Protein AF-A0AAV2SUC2-F1 (afdb_monomer_lite)

Organism: Meganyctiphanes norvegica (NCBI:txid48144)

Radius of gyration: 18.18 Å; chains: 1; bounding box: 45×26×47 Å

InterPro domains:
  IPR049941 Lysophospholipid acyltransferase 7/Porcupine-like [PTHR13906] (3-131)

Sequence (136 aa):
MGTLLALLLTYSMSSLFHGLNFQLGAVLLSLGIYTYTEHSL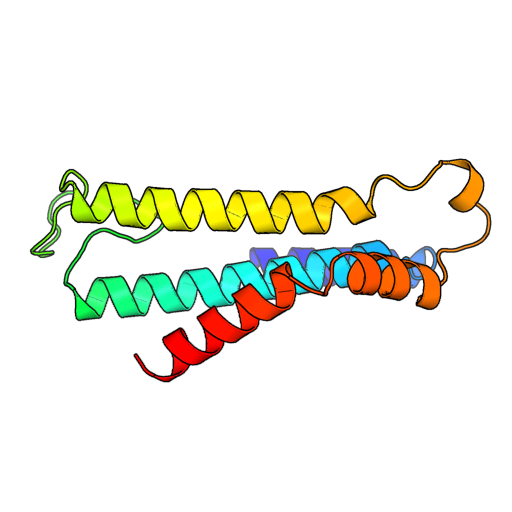RQKLANAFSACILARPCQQNCQHHYQGHSWFSVSTNLFFGLLAMFHLAYLGVMFDSSSSQQETGYSMEHTIAKWAGLDFASHIVMFFMYIVNSIL

Foldseek 3Di:
DVPLVVVLVVVVVVCVPPPNQVLVNVLSVLLVLLVVLLQLLQVVCCVVQLAQQHPDADPPDRPRPHHCPHPVSVVNNVVVVVLNVVSCVLSVVSVVDDPVVVVPHDDPVVSVVSCVVVVVVNVVVSVVSNVSSVVD

pLDDT: mean 75.62, std 12.37, range [47.94, 92.12]

Secondary structure (DSSP, 8-state):
-HHHHHHHHHHHHHHHHH---HHHHHHHHHHHHHHHHHHHHHHHHHHHHTB--SSSPPPTT---SB-TTSHHHHHHHHHHHHHHHHHHHHHHGGG---GGGSSS---HHHHHHHHHHTTTHHHHHHHHHHHHHHH-

Structure (mmCIF, N/CA/C/O backbone):
data_AF-A0AAV2SUC2-F1
#
_entry.id   AF-A0AAV2SUC2-F1
#
loop_
_atom_site.group_PDB
_atom_site.id
_atom_site.type_symbol
_atom_site.label_atom_id
_atom_site.label_alt_id
_atom_site.label_comp_id
_atom_site.label_asym_id
_atom_site.label_entity_id
_atom_site.label_seq_id
_atom_site.pdbx_PDB_ins_code
_atom_site.Cartn_x
_atom_site.Cartn_y
_atom_site.Cartn_z
_atom_site.occupancy
_atom_site.B_iso_or_equiv
_atom_site.auth_seq_id
_atom_site.auth_comp_id
_atom_site.auth_asym_id
_atom_site.auth_atom_id
_atom_site.pdbx_PDB_model_num
ATOM 1 N N . MET A 1 1 ? 4.504 9.876 9.814 1.00 50.34 1 MET A N 1
ATOM 2 C CA . MET A 1 1 ? 4.445 10.091 8.351 1.00 50.34 1 MET A CA 1
ATOM 3 C C . MET A 1 1 ? 5.812 10.381 7.711 1.00 50.34 1 MET A C 1
ATOM 5 O O . MET A 1 1 ? 5.906 10.245 6.505 1.00 50.34 1 MET A O 1
ATOM 9 N N . GLY A 1 2 ? 6.882 10.708 8.459 1.00 50.75 2 GLY A N 1
ATOM 10 C CA . GLY A 1 2 ? 8.188 11.061 7.860 1.00 50.75 2 GLY A CA 1
ATOM 11 C C . GLY A 1 2 ? 9.129 9.899 7.502 1.00 50.75 2 GLY A C 1
ATOM 12 O O . GLY A 1 2 ? 9.954 10.041 6.610 1.00 50.75 2 GLY A O 1
ATOM 13 N N . THR A 1 3 ? 9.009 8.738 8.148 1.00 56.41 3 THR A N 1
ATOM 14 C CA . THR A 1 3 ? 10.002 7.653 8.015 1.00 56.41 3 THR A CA 1
ATOM 15 C C . THR A 1 3 ? 9.986 6.978 6.640 1.00 56.41 3 THR A C 1
ATOM 17 O O . THR A 1 3 ? 11.035 6.630 6.113 1.00 56.41 3 THR A O 1
ATOM 20 N N . LEU A 1 4 ? 8.801 6.836 6.034 1.00 58.38 4 LEU A N 1
ATOM 21 C CA . LEU A 1 4 ? 8.622 6.219 4.713 1.00 58.38 4 LEU A CA 1
ATOM 22 C C . LEU A 1 4 ? 9.118 7.149 3.597 1.00 58.38 4 LEU A C 1
ATOM 24 O O . LEU A 1 4 ? 9.812 6.705 2.692 1.00 58.38 4 LEU A O 1
ATOM 28 N N . LEU A 1 5 ? 8.842 8.452 3.716 1.00 59.28 5 LEU A N 1
ATOM 29 C CA . LEU A 1 5 ? 9.365 9.473 2.807 1.00 59.28 5 LEU A CA 1
ATOM 30 C C . LEU A 1 5 ? 10.896 9.560 2.889 1.00 59.28 5 LEU A C 1
ATOM 32 O O . LEU A 1 5 ? 11.556 9.651 1.861 1.00 59.28 5 LEU A O 1
ATOM 36 N N . ALA A 1 6 ? 11.460 9.486 4.099 1.00 66.00 6 ALA A N 1
ATOM 37 C CA . ALA A 1 6 ? 12.905 9.472 4.306 1.00 66.00 6 ALA A CA 1
ATOM 38 C C . ALA A 1 6 ? 13.552 8.237 3.662 1.00 66.00 6 ALA A C 1
ATOM 40 O O . ALA A 1 6 ? 14.515 8.382 2.922 1.00 66.00 6 ALA A O 1
ATOM 41 N N . LEU A 1 7 ? 12.975 7.045 3.851 1.00 58.91 7 LEU A N 1
ATOM 42 C CA . LEU A 1 7 ? 13.435 5.815 3.197 1.00 58.91 7 LEU A CA 1
ATOM 43 C C . LEU A 1 7 ? 13.338 5.897 1.670 1.00 58.91 7 LEU A C 1
ATOM 45 O O . LEU A 1 7 ? 14.305 5.570 0.988 1.00 58.91 7 LEU A O 1
ATOM 49 N N . LEU A 1 8 ? 12.212 6.380 1.135 1.00 65.38 8 LEU A N 1
ATOM 50 C CA . LEU A 1 8 ? 12.029 6.576 -0.303 1.00 65.38 8 LEU A CA 1
ATOM 51 C C . LEU A 1 8 ? 13.058 7.559 -0.861 1.00 65.38 8 LEU A C 1
ATOM 53 O O . LEU A 1 8 ? 13.657 7.270 -1.888 1.00 65.38 8 LEU A O 1
ATOM 57 N N . LEU A 1 9 ? 13.318 8.678 -0.182 1.00 68.12 9 LEU A N 1
ATOM 58 C CA . LEU A 1 9 ? 14.313 9.663 -0.609 1.00 68.12 9 LEU A CA 1
ATOM 59 C C . LEU A 1 9 ? 15.739 9.115 -0.532 1.00 68.12 9 LEU A C 1
ATOM 61 O O . LEU A 1 9 ? 16.502 9.301 -1.475 1.00 68.12 9 LEU A O 1
ATOM 65 N N . THR A 1 10 ? 16.098 8.407 0.541 1.00 68.44 10 THR A N 1
ATOM 66 C CA . THR A 1 10 ? 17.433 7.815 0.691 1.00 68.44 10 THR A CA 1
ATOM 67 C C . THR A 1 10 ? 17.687 6.747 -0.370 1.00 68.44 10 THR A C 1
ATOM 69 O O . THR A 1 10 ? 18.743 6.763 -0.997 1.00 68.44 10 THR A O 1
ATOM 72 N N . TYR A 1 11 ? 16.714 5.873 -0.642 1.00 60.16 11 TYR A N 1
ATOM 73 C CA . TYR A 1 11 ? 16.832 4.864 -1.698 1.00 60.16 11 TYR A CA 1
ATOM 74 C C . TYR A 1 11 ? 16.765 5.470 -3.104 1.00 60.16 11 TYR A C 1
ATOM 76 O O . TYR A 1 11 ? 17.511 5.038 -3.978 1.00 60.16 11 TYR A O 1
ATOM 84 N N . SER A 1 12 ? 15.950 6.509 -3.317 1.00 63.72 12 SER A N 1
ATOM 85 C CA . SER A 1 12 ? 15.904 7.243 -4.590 1.00 63.72 12 SER A CA 1
ATOM 86 C C . SER A 1 12 ? 17.251 7.893 -4.885 1.00 63.72 12 SER A C 1
ATOM 88 O O . SER A 1 12 ? 17.806 7.682 -5.959 1.00 63.72 12 SER A O 1
ATOM 90 N N . MET A 1 13 ? 17.828 8.607 -3.916 1.00 68.75 13 MET A N 1
ATOM 91 C CA . MET A 1 13 ? 19.151 9.222 -4.049 1.00 68.75 13 MET A CA 1
ATOM 92 C C . MET A 1 13 ? 20.248 8.166 -4.217 1.00 68.75 13 MET A C 1
ATOM 94 O O . MET A 1 13 ? 21.096 8.308 -5.090 1.00 68.75 13 MET A O 1
ATOM 98 N N . SER A 1 14 ? 20.197 7.062 -3.466 1.00 57.72 14 SER A N 1
ATOM 99 C CA . SER A 1 14 ? 21.152 5.957 -3.613 1.00 57.72 14 SER A CA 1
ATOM 100 C C . SER A 1 14 ? 21.080 5.308 -5.005 1.00 57.72 14 SER A C 1
ATOM 102 O O . SER A 1 14 ? 22.120 5.060 -5.610 1.00 57.72 14 SER A O 1
ATOM 104 N N . SER A 1 15 ? 19.878 5.136 -5.571 1.00 55.91 15 SER A N 1
ATOM 105 C CA . SER A 1 15 ? 19.686 4.641 -6.943 1.00 55.91 15 SER A CA 1
ATOM 106 C C . SER A 1 15 ? 20.153 5.631 -8.018 1.00 55.91 15 SER A C 1
ATOM 108 O O . SER A 1 15 ? 20.640 5.211 -9.066 1.00 55.91 15 SER A O 1
ATOM 110 N N . LEU A 1 16 ? 20.064 6.939 -7.742 1.00 61.88 16 LEU A N 1
ATOM 111 C CA . LEU A 1 16 ? 20.543 8.004 -8.625 1.00 61.88 16 LEU A CA 1
ATOM 112 C C . LEU A 1 16 ? 22.077 8.017 -8.717 1.00 61.88 16 LEU A C 1
ATOM 114 O O . LEU A 1 16 ? 22.624 8.279 -9.784 1.00 61.88 16 LEU A O 1
ATOM 118 N N . PHE A 1 17 ? 22.761 7.720 -7.606 1.00 59.41 17 PHE A N 1
ATOM 119 C CA . PHE A 1 17 ? 24.222 7.774 -7.506 1.00 59.41 17 PHE A CA 1
ATOM 120 C C . PHE A 1 17 ? 24.942 6.466 -7.876 1.00 59.41 17 PHE A C 1
ATOM 122 O O . PHE A 1 17 ? 26.123 6.526 -8.203 1.00 59.41 17 PHE A O 1
ATOM 129 N N . HIS A 1 18 ? 24.279 5.302 -7.846 1.00 48.72 18 HIS A N 1
ATOM 130 C CA . HIS A 1 18 ? 24.918 3.996 -8.109 1.00 48.72 18 HIS A CA 1
ATOM 131 C C . HIS A 1 18 ? 24.434 3.256 -9.375 1.00 48.72 18 HIS A C 1
ATOM 133 O O . HIS A 1 18 ? 24.844 2.123 -9.607 1.00 48.72 18 HIS A O 1
ATOM 139 N N . GLY A 1 19 ? 23.618 3.881 -10.229 1.00 53.16 19 GLY A N 1
ATOM 140 C CA . GLY A 1 19 ? 23.090 3.255 -11.447 1.00 53.16 19 GLY A CA 1
ATOM 141 C C . GLY A 1 19 ? 21.656 2.778 -11.237 1.00 53.16 19 GLY A C 1
ATOM 142 O O . GLY A 1 19 ? 21.413 1.720 -10.663 1.00 53.16 19 GLY A O 1
ATOM 143 N N . LEU A 1 20 ? 20.721 3.615 -11.691 1.00 56.19 20 LEU A N 1
ATOM 144 C CA . LEU A 1 20 ? 19.260 3.491 -11.661 1.00 56.19 20 LEU A CA 1
ATOM 145 C C . LEU A 1 20 ? 18.744 2.042 -11.727 1.00 56.19 20 LEU A C 1
ATOM 147 O O . LEU A 1 20 ? 18.402 1.533 -12.794 1.00 56.19 20 LEU A O 1
ATOM 151 N N . ASN A 1 21 ? 18.619 1.376 -10.579 1.00 65.44 21 ASN A N 1
ATOM 152 C CA . ASN A 1 21 ? 18.006 0.055 -10.517 1.00 65.44 21 ASN A CA 1
ATOM 153 C C . ASN A 1 21 ? 16.480 0.212 -10.460 1.00 65.44 21 ASN A C 1
ATOM 155 O O . ASN A 1 21 ? 15.862 0.226 -9.392 1.00 65.44 21 ASN A O 1
ATOM 159 N N . PHE A 1 22 ? 15.888 0.401 -11.642 1.00 68.00 22 PHE A N 1
ATOM 160 C CA . PHE A 1 22 ? 14.459 0.650 -11.841 1.00 68.00 22 PHE A CA 1
ATOM 161 C C . PHE A 1 22 ? 13.568 -0.368 -11.114 1.00 68.00 22 PHE A C 1
ATOM 163 O O . PHE A 1 22 ? 12.539 0.000 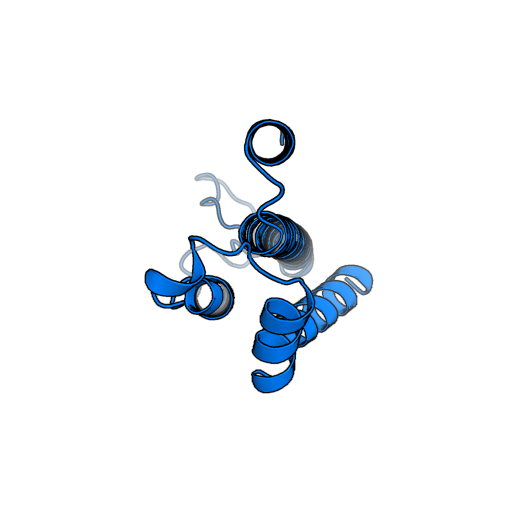-10.551 1.00 68.00 22 PHE A O 1
ATOM 170 N N . GLN A 1 23 ? 14.002 -1.628 -11.055 1.00 67.62 23 GLN A N 1
ATOM 171 C CA . GLN A 1 23 ? 13.292 -2.719 -10.394 1.00 67.62 23 GLN A CA 1
ATOM 172 C C . GLN A 1 23 ? 13.074 -2.459 -8.893 1.00 67.62 23 GLN A C 1
ATOM 174 O O . GLN A 1 23 ? 11.945 -2.551 -8.413 1.00 67.62 23 GLN A O 1
ATOM 179 N N . LEU A 1 24 ? 14.121 -2.065 -8.157 1.00 70.06 24 LEU A N 1
ATOM 180 C CA . LEU A 1 24 ? 14.024 -1.725 -6.729 1.00 70.06 24 LEU A CA 1
ATOM 181 C C . LEU A 1 24 ? 13.127 -0.504 -6.492 1.00 70.06 24 LEU A C 1
ATOM 183 O O . LEU A 1 24 ? 12.285 -0.520 -5.593 1.00 70.06 24 LEU A O 1
ATOM 187 N N . GLY A 1 25 ? 13.279 0.538 -7.314 1.00 72.31 25 GLY A N 1
ATOM 188 C CA . GLY A 1 25 ? 12.471 1.755 -7.218 1.00 72.31 25 GLY A CA 1
ATOM 189 C C . GLY A 1 25 ? 10.982 1.488 -7.445 1.00 72.31 25 GLY A C 1
ATOM 190 O O . GLY A 1 25 ? 10.153 1.887 -6.629 1.00 72.31 25 GLY A O 1
ATOM 191 N N . ALA A 1 26 ? 10.641 0.757 -8.509 1.00 76.44 26 ALA A N 1
ATOM 192 C CA . ALA A 1 26 ? 9.263 0.410 -8.846 1.00 76.44 26 ALA A CA 1
ATOM 193 C C . ALA A 1 26 ? 8.602 -0.457 -7.762 1.00 76.44 26 ALA A C 1
ATOM 195 O O . ALA A 1 26 ? 7.447 -0.221 -7.399 1.00 76.44 26 ALA A O 1
ATOM 196 N N . VAL A 1 27 ? 9.340 -1.417 -7.195 1.00 80.06 27 VAL A N 1
ATOM 197 C CA . VAL A 1 27 ? 8.845 -2.273 -6.110 1.00 80.06 27 VAL A CA 1
ATOM 198 C C . VAL A 1 27 ? 8.571 -1.469 -4.836 1.00 80.06 27 VAL A C 1
ATOM 200 O O . VAL A 1 27 ? 7.481 -1.574 -4.270 1.00 80.06 27 VAL A O 1
ATOM 203 N N . LEU A 1 28 ? 9.520 -0.638 -4.396 1.00 78.00 28 LEU A N 1
ATOM 204 C CA . LEU A 1 28 ? 9.373 0.165 -3.176 1.00 78.00 28 LEU A CA 1
ATOM 205 C C . LEU A 1 28 ? 8.271 1.221 -3.308 1.00 78.00 28 LEU A C 1
ATOM 207 O O . LEU A 1 28 ? 7.488 1.413 -2.376 1.00 78.00 28 LEU A O 1
ATOM 211 N N . LEU A 1 29 ? 8.184 1.876 -4.468 1.00 79.62 29 LEU A N 1
ATOM 212 C CA . LEU A 1 29 ? 7.119 2.828 -4.771 1.00 79.62 29 LEU A CA 1
ATOM 213 C C . LEU A 1 29 ? 5.744 2.147 -4.692 1.00 79.62 29 LEU A C 1
ATOM 215 O O . LEU A 1 29 ? 4.840 2.658 -4.030 1.00 79.62 29 LEU A O 1
ATOM 219 N N . SER A 1 30 ? 5.608 0.970 -5.309 1.00 83.38 30 SER A N 1
ATOM 220 C CA . SER A 1 30 ? 4.366 0.191 -5.293 1.00 83.38 30 SER A CA 1
ATOM 221 C C . SER A 1 30 ? 3.973 -0.194 -3.869 1.00 83.38 30 SER A C 1
ATOM 223 O O . SER A 1 30 ? 2.853 0.082 -3.447 1.00 83.38 30 SER A O 1
ATOM 225 N N . LEU A 1 31 ? 4.914 -0.729 -3.083 1.00 84.25 31 LEU A N 1
ATOM 226 C CA . LEU A 1 31 ? 4.683 -1.081 -1.680 1.00 84.25 31 LEU A CA 1
ATOM 227 C C . LEU A 1 31 ? 4.219 0.128 -0.850 1.00 84.25 31 LEU A C 1
ATOM 229 O O . LEU A 1 31 ? 3.316 0.006 -0.017 1.00 84.25 31 LEU A O 1
ATOM 233 N N . GLY A 1 32 ? 4.815 1.299 -1.086 1.00 81.00 32 GLY A N 1
ATOM 234 C CA . GLY A 1 32 ? 4.435 2.549 -0.432 1.00 81.00 32 GLY A CA 1
ATOM 235 C C . GLY A 1 32 ? 2.986 2.943 -0.722 1.00 81.00 32 GLY A C 1
ATOM 236 O O . GLY A 1 32 ? 2.230 3.225 0.210 1.00 81.00 32 GLY A O 1
ATOM 237 N N . ILE A 1 33 ? 2.579 2.899 -1.995 1.00 83.31 33 ILE A N 1
ATOM 238 C CA . ILE A 1 33 ? 1.199 3.185 -2.418 1.00 83.31 33 ILE A CA 1
ATOM 239 C C . ILE A 1 33 ? 0.229 2.162 -1.814 1.00 83.31 33 ILE A C 1
ATOM 241 O O . ILE A 1 33 ? -0.806 2.546 -1.273 1.00 83.31 33 ILE A O 1
ATOM 245 N N . TYR A 1 34 ? 0.575 0.872 -1.845 1.00 86.81 34 TYR A N 1
ATOM 246 C CA . TYR A 1 34 ? -0.270 -0.206 -1.321 1.00 86.81 34 TYR A CA 1
ATOM 247 C C . TYR A 1 34 ? -0.537 -0.018 0.176 1.00 86.81 34 TYR A C 1
ATOM 249 O O . TYR A 1 34 ? -1.684 -0.023 0.621 1.00 86.81 34 TYR A O 1
ATOM 257 N N . THR A 1 35 ? 0.522 0.245 0.944 1.00 85.94 35 THR A N 1
ATOM 258 C CA . THR A 1 35 ? 0.435 0.456 2.395 1.00 85.94 35 THR A CA 1
ATOM 259 C C . THR A 1 35 ? -0.371 1.711 2.736 1.00 85.94 35 THR A C 1
ATOM 261 O O . THR A 1 35 ? -1.144 1.713 3.695 1.00 85.94 35 THR A O 1
ATOM 264 N N . TYR A 1 36 ? -0.215 2.788 1.957 1.00 85.44 36 TYR A N 1
ATOM 265 C CA . TYR A 1 36 ? -0.976 4.023 2.147 1.00 85.44 36 TYR A CA 1
ATOM 266 C C . TYR A 1 36 ? -2.478 3.808 1.923 1.00 85.44 36 TYR A C 1
ATOM 268 O O . TYR A 1 36 ? -3.286 4.181 2.777 1.00 85.44 36 TYR A O 1
ATOM 276 N N . THR A 1 37 ? -2.845 3.169 0.810 1.00 87.38 37 THR A N 1
ATOM 277 C CA . THR A 1 37 ? -4.244 2.895 0.464 1.00 87.38 37 THR A CA 1
ATOM 278 C C . THR A 1 37 ? -4.893 1.963 1.486 1.00 87.38 37 THR A C 1
ATOM 280 O O . THR A 1 37 ? -5.978 2.270 1.977 1.00 87.38 37 THR A O 1
ATOM 283 N N . GLU A 1 38 ? -4.213 0.883 1.890 1.00 89.00 38 GLU A N 1
ATOM 284 C CA . GLU A 1 38 ? -4.697 -0.018 2.944 1.00 89.00 38 GLU A CA 1
ATOM 285 C C . GLU A 1 38 ? -4.902 0.729 4.270 1.00 89.00 38 GLU A C 1
ATOM 287 O O . GLU A 1 38 ? -5.922 0.552 4.940 1.00 89.00 38 GLU A O 1
ATOM 292 N N . HIS A 1 39 ? -3.959 1.597 4.654 1.00 87.69 39 HIS A N 1
ATOM 293 C CA . HIS A 1 39 ? -4.079 2.377 5.882 1.00 87.69 39 HIS A CA 1
ATOM 294 C C . HIS A 1 39 ? -5.284 3.322 5.846 1.00 87.69 39 HIS A C 1
ATOM 296 O O . HIS A 1 39 ? -6.056 3.354 6.803 1.00 87.69 39 HIS A O 1
ATOM 302 N N . SER A 1 40 ? -5.458 4.064 4.750 1.00 88.31 40 SER A N 1
ATOM 303 C CA . SER A 1 40 ? -6.594 4.972 4.562 1.00 88.31 40 SER A CA 1
ATOM 304 C C . SER A 1 40 ? -7.924 4.216 4.627 1.00 88.31 40 SER A C 1
ATOM 306 O O . SER A 1 40 ? -8.834 4.611 5.357 1.00 88.31 40 SER A O 1
ATOM 308 N N . LEU A 1 41 ? -8.010 3.076 3.942 1.00 87.25 41 LEU A N 1
ATOM 309 C CA . LEU A 1 41 ? -9.218 2.262 3.894 1.00 87.25 41 LEU A CA 1
ATOM 310 C C . LEU A 1 41 ? -9.562 1.662 5.267 1.00 87.25 41 LEU A C 1
ATOM 312 O O . LEU A 1 41 ? -10.718 1.726 5.688 1.00 87.25 41 LEU A O 1
ATOM 316 N N . ARG A 1 42 ? -8.570 1.168 6.023 1.00 88.75 42 ARG A N 1
ATOM 317 C CA . ARG A 1 42 ? -8.781 0.702 7.407 1.00 88.75 42 ARG A CA 1
ATOM 318 C C . ARG A 1 42 ? -9.308 1.810 8.322 1.00 88.75 42 ARG A C 1
ATOM 320 O O . ARG A 1 42 ? -10.166 1.529 9.151 1.00 88.75 42 ARG A O 1
ATOM 327 N N . GLN A 1 43 ? -8.830 3.050 8.182 1.00 86.75 43 GLN A N 1
ATOM 328 C CA . GLN A 1 43 ? -9.321 4.188 8.977 1.00 86.75 43 GLN A CA 1
ATOM 329 C C . GLN A 1 43 ? -10.794 4.484 8.688 1.00 86.75 43 GLN A C 1
ATOM 331 O O . GLN A 1 43 ? -11.593 4.615 9.615 1.00 86.75 43 GLN A O 1
ATOM 336 N N . LYS A 1 44 ? -11.170 4.541 7.406 1.00 87.31 44 LYS A N 1
ATOM 337 C CA . LYS A 1 44 ? -12.555 4.805 7.002 1.00 87.31 44 LYS A CA 1
ATOM 338 C C . LYS A 1 44 ? -13.502 3.696 7.446 1.00 87.31 44 LYS A C 1
ATOM 340 O O . LYS A 1 44 ? -14.545 3.986 8.022 1.00 87.31 44 LYS A O 1
ATOM 345 N N . LEU A 1 45 ? -13.111 2.436 7.259 1.00 86.38 45 LEU A N 1
ATOM 346 C CA . LEU A 1 45 ? -13.892 1.289 7.720 1.00 86.38 45 LEU A CA 1
ATOM 347 C C . LEU A 1 45 ? -14.014 1.252 9.252 1.00 86.38 45 LEU A C 1
ATOM 349 O O . LEU A 1 45 ? -15.088 0.946 9.764 1.00 86.38 45 LEU A O 1
ATOM 353 N N . ALA A 1 46 ? -12.951 1.589 9.992 1.00 85.81 46 ALA A N 1
ATOM 354 C CA . ALA A 1 46 ? -12.996 1.620 11.453 1.00 85.81 46 ALA A CA 1
ATOM 355 C C . ALA A 1 46 ? -14.001 2.659 11.953 1.00 85.81 46 ALA A C 1
ATOM 357 O O . ALA A 1 46 ? -14.750 2.376 12.885 1.00 85.81 46 ALA A O 1
ATOM 358 N N . ASN A 1 47 ? -14.058 3.822 11.298 1.00 83.75 47 ASN A N 1
ATOM 359 C CA . ASN A 1 47 ? -15.017 4.872 11.616 1.00 83.75 47 ASN A CA 1
ATOM 360 C C . ASN A 1 47 ? -16.450 4.482 11.203 1.00 83.75 47 ASN A C 1
ATOM 362 O O . ASN A 1 47 ? -17.370 4.561 12.012 1.00 83.75 47 ASN A O 1
ATOM 366 N N . ALA A 1 48 ? -16.634 3.974 9.979 1.00 85.06 48 ALA A N 1
ATOM 367 C CA . ALA A 1 48 ? -17.943 3.593 9.443 1.00 85.06 48 ALA A CA 1
ATOM 368 C C . ALA A 1 48 ? -18.611 2.458 10.236 1.00 85.06 48 ALA A C 1
ATOM 370 O O . ALA A 1 48 ? -19.808 2.509 10.506 1.00 85.06 48 ALA A O 1
ATOM 371 N N . PHE A 1 49 ? -17.840 1.444 10.640 1.00 82.50 49 PHE A N 1
ATOM 372 C CA . PHE A 1 49 ? -18.348 0.295 11.394 1.00 82.50 49 PHE A CA 1
ATOM 373 C C . PHE A 1 49 ? -18.139 0.414 12.908 1.00 82.50 49 PHE A C 1
ATOM 375 O O . PHE A 1 49 ? -18.538 -0.491 13.641 1.00 82.50 49 PHE A O 1
ATOM 382 N N . SER A 1 50 ? -17.515 1.500 13.389 1.00 82.56 50 SER A N 1
ATOM 383 C CA . SER A 1 50 ? -17.115 1.664 14.795 1.00 82.56 50 SER A CA 1
ATOM 384 C C . SER A 1 50 ? -16.421 0.403 15.331 1.00 82.56 50 SER A C 1
ATOM 386 O O . SER A 1 50 ? -16.854 -0.189 16.323 1.00 82.56 50 SER A O 1
ATOM 388 N N . ALA A 1 51 ? -15.380 -0.054 14.629 1.00 83.44 51 ALA A N 1
ATOM 389 C CA . ALA A 1 51 ? -14.715 -1.339 14.856 1.00 83.44 51 ALA A CA 1
ATOM 390 C C . ALA A 1 51 ? -13.194 -1.197 15.025 1.00 83.44 51 ALA A C 1
ATOM 392 O O . ALA A 1 51 ? -12.548 -0.398 14.348 1.00 83.44 51 ALA A O 1
ATOM 393 N N . CYS A 1 52 ? -12.589 -2.024 15.883 1.00 84.06 52 CYS A N 1
ATOM 394 C CA . CYS A 1 52 ? -11.142 -2.029 16.152 1.00 84.06 52 CYS A CA 1
ATOM 395 C C . CYS A 1 52 ? -10.292 -2.741 15.073 1.00 84.06 52 CYS A C 1
ATOM 397 O O . CYS A 1 52 ? -9.485 -3.618 15.374 1.00 84.06 52 CYS A O 1
ATOM 399 N N . ILE A 1 53 ? -10.425 -2.323 13.813 1.00 86.00 53 ILE A N 1
ATOM 400 C CA . ILE A 1 53 ? -9.738 -2.915 12.642 1.00 86.00 53 ILE A CA 1
ATOM 401 C C . ILE A 1 53 ? -8.490 -2.136 12.183 1.00 86.00 53 ILE A C 1
ATOM 403 O O . ILE A 1 53 ? -7.988 -2.316 11.072 1.00 86.00 53 ILE A O 1
ATOM 407 N N . LEU A 1 54 ? -7.998 -1.212 13.010 1.00 84.00 54 LEU A N 1
ATOM 408 C CA . LEU A 1 54 ? -6.733 -0.523 12.754 1.00 84.00 54 LEU A CA 1
ATOM 409 C C . LEU A 1 54 ? -5.550 -1.479 12.957 1.00 84.00 54 LEU A C 1
ATOM 411 O O . LEU A 1 54 ? -5.583 -2.368 13.801 1.00 84.00 54 LEU A O 1
ATOM 415 N N . ALA A 1 55 ? -4.446 -1.215 12.251 1.00 78.31 55 ALA A N 1
ATOM 416 C CA . ALA A 1 55 ? -3.198 -1.966 12.423 1.00 78.31 55 ALA A CA 1
ATOM 417 C C . ALA A 1 55 ? -2.576 -1.808 13.826 1.00 78.31 55 ALA A C 1
ATOM 419 O O . ALA A 1 55 ? -1.776 -2.639 14.249 1.00 78.31 55 ALA A O 1
ATOM 420 N N . ARG A 1 56 ? -2.910 -0.727 14.544 1.00 78.88 56 ARG A N 1
ATOM 421 C CA . ARG A 1 56 ? -2.500 -0.519 15.937 1.00 78.88 56 ARG A CA 1
ATOM 422 C C . ARG A 1 56 ? -3.628 -0.946 16.872 1.00 78.88 56 ARG A C 1
ATOM 424 O O . ARG A 1 56 ? -4.777 -0.606 16.587 1.00 78.88 56 ARG A O 1
ATOM 431 N N . PRO A 1 57 ? -3.313 -1.612 17.997 1.00 70.50 57 PRO A N 1
ATOM 432 C CA . PRO A 1 57 ? -4.328 -1.973 18.972 1.00 70.50 57 PRO A CA 1
ATOM 433 C C . PRO A 1 57 ? -5.031 -0.718 19.498 1.00 70.50 57 PRO A C 1
ATOM 435 O O . PRO A 1 57 ? -4.398 0.310 19.760 1.00 70.50 57 PRO A O 1
ATOM 438 N N . CYS A 1 58 ? -6.351 -0.815 19.643 1.00 77.12 58 CYS A N 1
ATOM 439 C CA . CYS A 1 58 ? -7.159 0.202 20.301 1.00 77.12 58 CYS A CA 1
ATOM 440 C C . CYS A 1 58 ? -6.683 0.413 21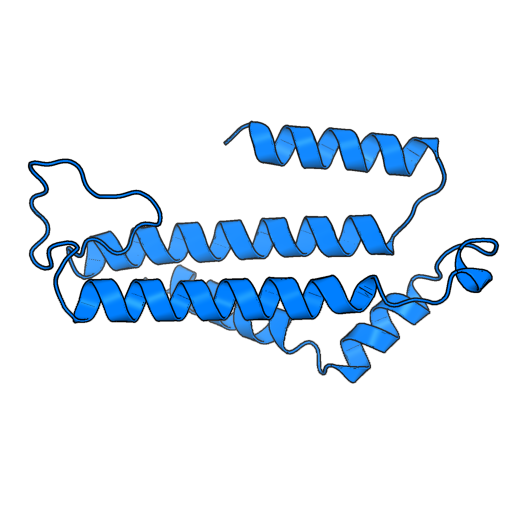.752 1.00 77.12 58 CYS A C 1
ATOM 442 O O . CYS A 1 58 ? -6.280 -0.533 22.429 1.00 77.12 58 CYS A O 1
ATOM 444 N N . GLN A 1 59 ? -6.752 1.655 22.239 1.00 76.88 59 GLN A N 1
ATOM 445 C CA . GLN A 1 59 ? -6.497 1.982 23.647 1.00 76.88 59 GLN A CA 1
ATOM 446 C C . GLN A 1 59 ? -7.518 1.285 24.567 1.00 76.88 59 GLN A C 1
ATOM 448 O O . GLN A 1 59 ? -8.624 0.957 24.135 1.00 76.88 59 GLN A O 1
ATOM 453 N N . GLN A 1 60 ? -7.158 1.098 25.844 1.00 65.94 60 GLN A N 1
ATOM 454 C CA . GLN A 1 60 ? -7.918 0.308 26.833 1.00 65.94 60 GLN A CA 1
ATOM 455 C C . GLN A 1 60 ? -9.366 0.794 27.075 1.00 65.94 60 GLN A C 1
ATOM 457 O O . GLN A 1 60 ? -10.160 0.052 27.639 1.00 65.94 60 GLN A O 1
ATOM 462 N N . ASN A 1 61 ? -9.731 2.000 26.619 1.00 68.88 61 ASN A N 1
ATOM 463 C CA . ASN A 1 61 ? -11.068 2.586 26.766 1.00 68.88 61 ASN A CA 1
ATOM 464 C C . ASN A 1 61 ? -11.660 3.044 25.414 1.00 68.88 61 ASN A C 1
ATOM 466 O O . ASN A 1 61 ? -12.049 4.200 25.245 1.00 68.88 61 ASN A O 1
ATOM 470 N N . CYS A 1 62 ? -11.643 2.170 24.404 1.00 75.00 62 CYS A N 1
ATOM 471 C CA . CYS A 1 62 ? -12.198 2.481 23.084 1.00 75.00 62 CYS A CA 1
ATOM 472 C C . CYS A 1 62 ? -13.735 2.384 23.068 1.00 75.00 62 CYS A C 1
ATOM 474 O O . CYS A 1 62 ? -14.307 1.404 23.531 1.00 75.00 62 CYS A O 1
ATOM 476 N N . GLN A 1 63 ? -14.404 3.387 22.487 1.00 73.88 63 GLN A N 1
ATOM 477 C CA . GLN A 1 63 ? -15.870 3.432 22.334 1.00 73.88 63 GLN A CA 1
ATOM 478 C C . GLN A 1 63 ? -16.369 2.710 21.066 1.00 73.88 63 GLN A C 1
ATOM 480 O O . GLN A 1 63 ? -17.470 2.964 20.584 1.00 73.88 63 GLN A O 1
ATOM 485 N N . HIS A 1 64 ? -15.555 1.824 20.490 1.00 79.25 64 HIS A N 1
ATOM 486 C CA . HIS A 1 64 ? -15.937 1.056 19.309 1.00 79.25 64 HIS A CA 1
ATOM 487 C C . HIS A 1 64 ? -16.934 -0.043 19.688 1.00 79.25 64 HIS A C 1
ATOM 489 O O . HIS A 1 64 ? -16.689 -0.825 20.607 1.00 79.25 64 HIS A O 1
ATOM 495 N N . HIS A 1 65 ? -18.037 -0.123 18.943 1.00 72.50 65 HIS A N 1
ATOM 496 C CA . HIS A 1 65 ? -19.066 -1.148 19.101 1.00 72.50 65 HIS A CA 1
ATOM 497 C C . HIS A 1 65 ? -18.494 -2.562 18.899 1.00 72.50 65 HIS A C 1
ATOM 499 O O . HIS A 1 65 ? -18.804 -3.479 19.658 1.00 72.50 65 HIS A O 1
ATOM 505 N N . TYR A 1 66 ? -17.591 -2.732 17.926 1.00 71.75 66 TYR A N 1
ATOM 506 C CA . TYR A 1 66 ? -16.864 -3.984 17.713 1.00 71.75 66 TYR A CA 1
ATOM 507 C C . TYR A 1 66 ? -15.467 -3.910 18.333 1.00 71.75 66 TYR A C 1
ATOM 509 O O . TYR A 1 66 ? -14.521 -3.370 17.748 1.00 71.75 66 TYR A O 1
ATOM 517 N N . GLN A 1 67 ? -15.341 -4.483 19.531 1.00 73.50 67 GLN A N 1
ATOM 518 C CA . GLN A 1 67 ? -14.073 -4.594 20.254 1.00 73.50 67 GLN A CA 1
ATOM 519 C C . GLN A 1 67 ? -13.051 -5.442 19.481 1.00 73.50 67 GLN A C 1
ATOM 521 O O . GLN A 1 67 ? -13.416 -6.281 18.653 1.00 73.50 67 GLN A O 1
ATOM 526 N N . GLY A 1 68 ? -11.761 -5.271 19.787 1.00 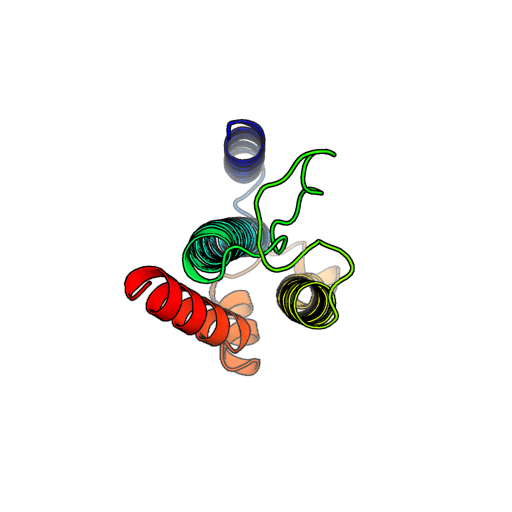67.00 68 GLY A N 1
ATOM 527 C CA . GLY A 1 68 ? -10.665 -5.954 19.080 1.00 67.0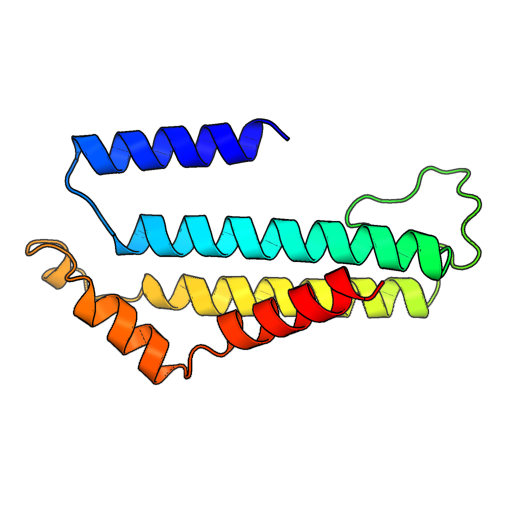0 68 GLY A CA 1
ATOM 528 C C . GLY A 1 68 ? -10.713 -7.487 19.134 1.00 67.00 68 GLY A C 1
ATOM 529 O O . GLY A 1 68 ? -10.137 -8.142 18.273 1.00 67.00 68 GLY A O 1
ATOM 530 N N . HIS A 1 69 ? -11.435 -8.059 20.103 1.00 68.25 69 HIS A N 1
ATOM 531 C CA . HIS A 1 69 ? -11.625 -9.505 20.247 1.00 68.25 69 HIS A CA 1
ATOM 532 C C . HIS A 1 69 ? -12.910 -10.030 19.581 1.00 68.25 69 HIS A C 1
ATOM 534 O O . HIS A 1 69 ? -13.213 -11.219 19.651 1.00 68.25 69 HIS A O 1
ATOM 540 N N . SER A 1 70 ? -13.692 -9.155 18.944 1.00 80.75 70 SER A N 1
ATOM 541 C CA . SER A 1 70 ? -14.861 -9.575 18.175 1.00 80.75 70 SER A CA 1
ATOM 542 C C . SER A 1 70 ? -14.427 -10.345 16.927 1.00 80.75 70 SER A C 1
ATOM 544 O O . SER A 1 70 ? -13.452 -9.985 16.263 1.00 80.75 70 SER A O 1
ATOM 546 N N . TRP A 1 71 ? -15.184 -11.387 16.574 1.00 83.19 71 TRP A N 1
ATOM 547 C CA . TRP A 1 71 ? -14.906 -12.212 15.394 1.00 83.19 71 TRP A CA 1
ATOM 548 C C . TRP A 1 71 ? -14.805 -11.374 14.108 1.00 83.19 71 TRP A C 1
ATOM 550 O O . TRP A 1 71 ? -13.921 -11.604 13.287 1.00 83.19 71 TRP A O 1
ATOM 560 N N . PHE A 1 72 ? -15.632 -10.330 13.981 1.00 83.38 72 PHE A N 1
ATOM 561 C CA . PHE A 1 72 ? -15.590 -9.391 12.858 1.00 83.38 72 PHE A CA 1
ATOM 562 C C . PHE A 1 72 ? -14.259 -8.628 12.766 1.00 83.38 72 PHE A C 1
ATOM 564 O O . PHE A 1 72 ? -13.656 -8.545 11.693 1.00 83.38 72 PHE A O 1
ATOM 571 N N . SER A 1 73 ? -13.768 -8.107 13.896 1.00 84.25 73 SER A N 1
ATOM 572 C CA . SER A 1 73 ? -12.507 -7.364 13.950 1.00 84.25 73 SER A CA 1
ATOM 573 C C . SER A 1 73 ? -11.311 -8.257 13.617 1.00 84.25 73 SER A C 1
ATOM 575 O O . SER A 1 73 ? -10.430 -7.858 12.856 1.00 84.25 73 SER A O 1
ATOM 577 N N . VAL A 1 74 ? -11.304 -9.485 14.147 1.00 86.31 74 VAL A N 1
ATOM 578 C CA . VAL A 1 74 ? -10.258 -10.482 13.879 1.00 86.31 74 VAL A CA 1
ATOM 579 C C . VAL A 1 74 ? -10.277 -10.907 12.413 1.00 86.31 74 VAL A C 1
ATOM 581 O O . VAL A 1 74 ? -9.234 -10.879 11.765 1.00 86.31 74 VAL A O 1
ATOM 584 N N . SER A 1 75 ? -11.451 -11.237 11.866 1.00 88.38 75 SER A N 1
ATOM 585 C CA . SER A 1 75 ? -11.594 -11.654 10.466 1.00 88.38 75 SER A CA 1
ATOM 586 C C . SER A 1 75 ? -11.143 -10.559 9.499 1.00 88.38 75 SER A C 1
ATOM 588 O O . SER A 1 75 ? -10.437 -10.838 8.532 1.00 88.38 75 SER A O 1
ATOM 590 N N . THR A 1 76 ? -11.503 -9.304 9.770 1.00 88.25 76 THR A N 1
ATOM 591 C CA . THR A 1 76 ? -11.113 -8.165 8.927 1.00 88.25 76 THR A CA 1
ATOM 592 C C . THR A 1 76 ? -9.603 -7.918 8.990 1.00 88.25 76 THR A C 1
ATOM 594 O O . THR A 1 76 ? -8.959 -7.742 7.955 1.00 88.25 76 THR A O 1
ATOM 597 N N . ASN A 1 77 ? -9.003 -7.967 10.184 1.00 89.19 77 ASN A N 1
ATOM 598 C CA . ASN A 1 77 ? -7.551 -7.844 10.336 1.00 89.19 77 ASN A CA 1
ATOM 599 C C . ASN A 1 77 ? -6.796 -8.994 9.660 1.00 89.19 77 ASN A C 1
ATOM 601 O O . ASN A 1 77 ? -5.775 -8.747 9.018 1.00 89.19 77 ASN A O 1
ATOM 605 N N . LEU A 1 78 ? -7.308 -10.224 9.760 1.00 90.50 78 LEU A N 1
ATOM 606 C CA . LEU A 1 78 ? -6.742 -11.386 9.082 1.00 90.50 78 LEU A CA 1
ATOM 607 C C . LEU A 1 78 ? -6.794 -11.214 7.561 1.00 90.50 78 LEU A C 1
ATOM 609 O O . LEU A 1 78 ? -5.785 -11.432 6.898 1.00 90.50 78 LEU A O 1
ATOM 613 N N . PHE A 1 79 ? -7.930 -10.769 7.018 1.00 91.44 79 PHE A N 1
ATOM 614 C CA . PHE A 1 79 ? -8.085 -10.499 5.589 1.00 91.44 79 PHE A CA 1
ATOM 615 C C . PHE A 1 79 ? -7.045 -9.494 5.083 1.00 91.44 79 PHE A C 1
ATOM 617 O O . PHE A 1 79 ? -6.322 -9.787 4.132 1.00 91.44 79 PHE A O 1
ATOM 624 N N . PHE A 1 80 ? -6.900 -8.345 5.749 1.00 89.31 80 PHE A N 1
ATOM 625 C CA . PHE A 1 80 ? -5.872 -7.382 5.355 1.00 89.31 80 PHE A CA 1
ATOM 626 C C . PHE A 1 80 ? -4.447 -7.915 5.564 1.00 89.31 80 PHE A C 1
ATOM 628 O O . PHE A 1 80 ? -3.553 -7.588 4.796 1.00 89.31 80 PHE A O 1
ATOM 635 N N . GLY A 1 81 ? -4.212 -8.750 6.579 1.00 89.56 81 GLY A N 1
ATOM 636 C CA . GLY A 1 81 ? -2.918 -9.408 6.773 1.00 89.56 81 GLY A CA 1
ATOM 637 C C . GLY A 1 81 ? -2.554 -10.339 5.611 1.00 89.56 81 GLY A C 1
ATOM 638 O O . GLY A 1 81 ? -1.437 -10.279 5.099 1.00 89.56 81 GLY A O 1
ATOM 639 N N . LEU A 1 82 ? -3.507 -11.155 5.153 1.00 92.12 82 LEU A N 1
ATOM 640 C CA . LEU A 1 82 ? -3.339 -12.026 3.986 1.00 92.12 82 LEU A CA 1
ATOM 641 C C . LEU A 1 82 ? -3.107 -11.218 2.708 1.00 92.12 82 LEU A C 1
ATOM 643 O O . LEU A 1 82 ? -2.256 -11.572 1.896 1.00 92.12 82 LEU A O 1
ATOM 647 N N . LEU A 1 83 ? -3.823 -10.108 2.554 1.00 89.56 83 LEU A N 1
ATOM 648 C CA . LEU A 1 83 ? -3.670 -9.216 1.416 1.00 89.56 83 LEU A CA 1
ATOM 649 C C . LEU A 1 83 ? -2.294 -8.531 1.398 1.00 89.56 83 LEU A C 1
ATOM 651 O O . LEU A 1 83 ? -1.643 -8.481 0.355 1.00 89.56 83 LEU A O 1
ATOM 655 N N . ALA A 1 84 ? -1.793 -8.104 2.558 1.00 89.06 84 ALA A N 1
ATOM 656 C CA . ALA A 1 84 ? -0.431 -7.603 2.696 1.00 89.06 84 ALA A CA 1
ATOM 657 C C . ALA A 1 84 ? 0.610 -8.679 2.341 1.00 89.06 84 ALA A C 1
ATOM 659 O O . ALA A 1 84 ? 1.545 -8.395 1.592 1.00 89.06 84 ALA A O 1
ATOM 660 N N . MET A 1 85 ? 0.437 -9.923 2.811 1.00 89.56 85 MET A N 1
ATOM 661 C CA . MET A 1 85 ? 1.312 -11.040 2.428 1.00 89.56 85 MET A CA 1
ATOM 662 C C . MET A 1 85 ? 1.293 -11.298 0.919 1.00 89.56 85 MET A C 1
ATOM 664 O O . MET A 1 85 ? 2.352 -11.485 0.325 1.00 89.56 85 MET A O 1
ATOM 668 N N . PHE A 1 86 ? 0.118 -11.261 0.287 1.00 89.81 86 PHE A N 1
ATOM 669 C CA . PHE A 1 86 ? -0.023 -11.404 -1.161 1.00 89.81 86 PHE A CA 1
ATOM 670 C C . PHE A 1 86 ? 0.743 -10.311 -1.920 1.00 89.81 86 PHE A C 1
ATOM 672 O O . PHE A 1 86 ? 1.530 -10.623 -2.814 1.00 89.81 86 PHE A O 1
ATOM 679 N N . HIS A 1 87 ? 0.584 -9.043 -1.530 1.00 87.25 87 HIS A N 1
ATOM 680 C CA . HIS A 1 87 ? 1.319 -7.928 -2.131 1.00 87.25 87 HIS A CA 1
ATOM 681 C C . HIS A 1 87 ? 2.836 -8.057 -1.950 1.00 87.25 87 HIS A C 1
ATOM 683 O O . HIS A 1 87 ? 3.590 -7.844 -2.899 1.00 87.25 87 HIS A O 1
ATOM 689 N N . LEU A 1 88 ? 3.292 -8.434 -0.753 1.00 87.06 88 LEU A N 1
ATOM 690 C CA . LEU A 1 88 ? 4.708 -8.655 -0.455 1.00 87.06 88 LEU A CA 1
ATOM 691 C C . LEU A 1 88 ? 5.291 -9.814 -1.270 1.00 87.06 88 LEU A C 1
ATOM 693 O O . LEU A 1 88 ? 6.390 -9.676 -1.795 1.00 87.06 88 LEU A O 1
ATOM 697 N N . ALA A 1 89 ? 4.565 -10.922 -1.428 1.00 88.31 89 ALA A N 1
ATOM 698 C CA . ALA A 1 89 ? 4.997 -12.053 -2.249 1.00 88.31 89 ALA A CA 1
ATOM 699 C C . ALA A 1 89 ? 5.052 -11.689 -3.744 1.00 88.31 89 ALA A C 1
ATOM 701 O O . ALA A 1 89 ? 6.040 -11.985 -4.416 1.00 88.31 89 ALA A O 1
ATOM 702 N N . TYR A 1 90 ? 4.032 -10.986 -4.250 1.00 85.75 90 TYR A N 1
ATOM 703 C CA . TYR A 1 90 ? 3.983 -10.492 -5.630 1.00 85.75 90 TYR A CA 1
ATOM 704 C C . TYR A 1 90 ? 5.136 -9.531 -5.943 1.00 85.75 90 TYR A C 1
ATOM 706 O O . TYR A 1 90 ? 5.735 -9.592 -7.012 1.00 85.75 90 TYR A O 1
ATOM 714 N N . LEU A 1 91 ? 5.460 -8.626 -5.022 1.00 83.50 91 LEU A N 1
ATOM 715 C CA . LEU A 1 91 ? 6.595 -7.721 -5.182 1.00 83.50 91 LEU A CA 1
ATOM 716 C C . LEU A 1 91 ? 7.930 -8.450 -4.973 1.00 83.50 91 LEU A C 1
ATOM 718 O O . LEU A 1 91 ? 8.907 -8.150 -5.652 1.00 83.50 91 LEU A O 1
ATOM 722 N N . GLY A 1 92 ? 7.957 -9.438 -4.078 1.00 82.75 92 GLY A N 1
ATOM 723 C CA . GLY A 1 92 ? 9.118 -10.260 -3.750 1.00 82.75 92 GLY A CA 1
ATOM 724 C C . GLY A 1 92 ? 9.620 -11.103 -4.921 1.00 82.75 92 GLY A C 1
ATOM 725 O O . GLY A 1 92 ? 10.826 -11.187 -5.132 1.00 82.75 92 GLY A O 1
ATOM 726 N N . VAL A 1 93 ? 8.716 -11.657 -5.739 1.00 81.31 93 VAL A N 1
ATOM 727 C CA . VAL A 1 93 ? 9.088 -12.465 -6.919 1.00 81.31 93 VAL A CA 1
ATOM 728 C C . VAL A 1 93 ? 9.844 -11.660 -7.983 1.00 81.31 93 VAL A C 1
ATOM 730 O O . VAL A 1 93 ? 10.505 -12.235 -8.845 1.00 81.31 93 VAL A O 1
ATOM 733 N N . MET A 1 94 ? 9.799 -10.325 -7.914 1.00 75.31 94 MET A N 1
ATOM 734 C CA . MET A 1 94 ? 10.618 -9.475 -8.777 1.00 75.31 94 MET A CA 1
ATOM 735 C C . MET A 1 94 ? 12.109 -9.612 -8.468 1.00 75.31 94 MET A C 1
ATOM 737 O O . MET A 1 94 ? 12.918 -9.349 -9.345 1.00 75.31 94 MET A O 1
ATOM 741 N N . PHE A 1 95 ? 12.484 -10.045 -7.260 1.00 72.94 95 PHE A N 1
ATOM 742 C CA . PHE A 1 95 ? 13.880 -10.214 -6.851 1.00 72.94 95 PHE A CA 1
ATOM 743 C C . PHE A 1 95 ? 14.477 -11.589 -7.185 1.00 72.94 95 PHE A C 1
ATOM 745 O O . PHE A 1 95 ? 15.682 -11.758 -7.030 1.00 72.94 95 PHE A O 1
ATOM 752 N N . ASP A 1 96 ? 13.687 -12.549 -7.676 1.00 70.31 96 ASP A N 1
ATOM 753 C CA . ASP A 1 96 ? 14.134 -13.914 -8.026 1.00 70.31 96 ASP A CA 1
ATOM 754 C C . ASP A 1 96 ? 14.925 -13.986 -9.357 1.00 70.31 96 ASP A C 1
ATOM 756 O O . ASP A 1 96 ? 14.935 -14.985 -10.071 1.00 70.31 96 ASP A O 1
ATOM 760 N N . SER A 1 97 ? 15.571 -12.895 -9.764 1.00 58.47 97 SER A N 1
ATOM 761 C CA . SER A 1 97 ? 16.345 -12.829 -11.005 1.00 58.47 97 SER A CA 1
ATOM 762 C C . SER A 1 97 ? 17.784 -13.309 -10.791 1.00 58.47 97 SER A C 1
ATOM 764 O O . SER A 1 97 ? 18.480 -12.864 -9.881 1.00 58.47 97 SER A O 1
ATOM 766 N N . SER A 1 98 ? 18.232 -14.225 -11.654 1.00 52.56 98 SER A N 1
ATOM 767 C CA . SER A 1 98 ? 19.555 -14.852 -11.622 1.00 52.56 98 SER A CA 1
ATOM 768 C C . SER A 1 98 ? 20.698 -13.831 -11.594 1.00 52.56 98 SER A C 1
ATOM 770 O O . SER A 1 98 ? 20.725 -12.881 -12.377 1.00 52.56 98 SER A O 1
ATOM 772 N N . SER A 1 99 ? 21.683 -14.088 -10.731 1.00 52.12 99 SER A N 1
ATOM 773 C CA . SER A 1 99 ? 22.872 -13.263 -10.462 1.00 52.12 99 SER A CA 1
ATOM 774 C C . SER A 1 99 ? 23.705 -12.884 -11.696 1.00 52.12 99 SER A C 1
ATOM 776 O O . SER A 1 99 ? 24.443 -11.907 -11.650 1.00 52.12 99 SER A O 1
ATOM 778 N N . SER A 1 100 ? 23.554 -13.595 -12.816 1.00 47.94 100 SER A N 1
ATOM 779 C CA . SER A 1 100 ? 24.187 -13.284 -14.106 1.00 47.94 100 SER A CA 1
ATOM 780 C C . SER A 1 100 ? 23.636 -12.028 -14.799 1.00 47.94 100 SER A C 1
ATOM 782 O O . SER A 1 100 ? 24.307 -11.471 -15.661 1.00 47.94 100 SER A O 1
ATOM 784 N N . GLN A 1 101 ? 22.436 -11.564 -14.436 1.00 50.03 101 GLN A N 1
ATOM 785 C CA . GLN A 1 101 ? 21.758 -10.418 -15.061 1.00 50.03 101 GLN A CA 1
ATOM 786 C C . GLN A 1 101 ? 21.960 -9.103 -14.280 1.00 50.03 101 GLN A C 1
ATOM 788 O O . GLN A 1 101 ? 21.560 -8.030 -14.730 1.00 50.03 101 GLN A O 1
ATOM 793 N N . GLN A 1 102 ? 22.626 -9.181 -13.123 1.00 50.66 102 GLN A N 1
ATOM 794 C CA . GLN A 1 102 ? 23.003 -8.036 -12.289 1.00 50.66 102 GLN A CA 1
ATOM 795 C C . GLN A 1 102 ? 24.085 -7.162 -12.958 1.00 50.66 102 GLN A C 1
ATOM 797 O O . GLN A 1 102 ? 24.150 -5.962 -12.703 1.00 50.66 102 GLN A O 1
ATOM 802 N N . GLU A 1 103 ? 24.885 -7.754 -13.851 1.00 48.09 103 GLU A N 1
ATOM 803 C CA . GLU A 1 103 ? 26.080 -7.151 -14.459 1.00 48.09 103 GLU A CA 1
ATOM 804 C C . GLU A 1 103 ? 25.772 -6.283 -15.700 1.00 48.09 103 GLU A C 1
ATOM 806 O O . GLU A 1 103 ? 26.567 -5.420 -16.062 1.00 48.09 103 GLU A O 1
ATOM 811 N N . THR A 1 104 ? 24.620 -6.472 -16.362 1.00 52.03 104 THR A N 1
ATOM 812 C CA . THR A 1 104 ? 24.270 -5.774 -17.623 1.00 52.03 104 THR A CA 1
ATOM 813 C C . THR A 1 104 ? 23.257 -4.637 -17.460 1.00 52.03 104 THR A C 1
ATOM 815 O O . THR A 1 104 ? 22.930 -3.961 -18.433 1.00 52.03 104 THR A O 1
ATOM 818 N N . GLY A 1 105 ? 22.764 -4.405 -16.241 1.00 50.25 105 GLY A N 1
ATOM 819 C CA . GLY A 1 105 ? 21.692 -3.449 -15.964 1.00 50.25 105 GLY A CA 1
ATOM 820 C C . GLY A 1 105 ? 20.302 -4.039 -16.229 1.00 50.25 105 GLY A C 1
ATOM 821 O O . GLY A 1 105 ? 20.048 -4.689 -17.242 1.00 50.25 105 GLY A O 1
ATOM 822 N N . TYR A 1 106 ? 19.383 -3.821 -15.290 1.00 56.56 106 TYR A N 1
ATOM 823 C CA . TYR A 1 106 ? 17.994 -4.262 -15.409 1.00 56.56 106 TYR A CA 1
ATOM 824 C C . TYR A 1 106 ? 17.258 -3.402 -16.448 1.00 56.56 106 TYR A C 1
ATOM 826 O O . TYR A 1 106 ? 17.076 -2.202 -16.238 1.00 56.56 106 TYR A O 1
ATOM 834 N N . SER A 1 107 ? 16.816 -3.993 -17.562 1.00 63.00 107 SER A N 1
ATOM 835 C CA . SER A 1 107 ? 15.978 -3.292 -18.540 1.00 63.00 107 SER A CA 1
ATOM 836 C C . SER A 1 107 ? 14.543 -3.151 -18.015 1.00 63.00 107 SER A C 1
ATOM 838 O O . SER A 1 107 ? 13.942 -4.118 -17.544 1.00 63.00 107 SER A O 1
ATOM 840 N N . MET A 1 108 ? 13.975 -1.940 -18.114 1.00 59.91 108 MET A N 1
ATOM 841 C CA . MET A 1 108 ? 12.581 -1.649 -17.728 1.00 59.91 108 MET A CA 1
ATOM 842 C C . MET A 1 108 ? 11.585 -2.630 -18.360 1.00 59.91 108 MET A C 1
ATOM 844 O O . MET A 1 108 ? 10.623 -3.051 -17.719 1.00 59.91 108 MET A O 1
ATOM 848 N N . GLU A 1 109 ? 11.847 -3.027 -19.605 1.00 64.38 109 GLU A N 1
ATOM 849 C CA . GLU A 1 109 ? 11.010 -3.950 -20.370 1.00 64.38 109 GLU A CA 1
ATOM 850 C C . GLU A 1 109 ? 10.899 -5.327 -19.709 1.00 64.38 109 GLU A C 1
ATOM 852 O O . GLU A 1 109 ? 9.816 -5.903 -19.688 1.00 64.38 109 GLU A O 1
ATOM 857 N N . HIS A 1 110 ? 11.972 -5.837 -19.099 1.00 66.00 110 HIS A N 1
ATOM 858 C CA . HIS A 1 110 ? 11.957 -7.150 -18.456 1.00 66.00 110 HIS A CA 1
ATOM 859 C C . HIS A 1 110 ? 11.147 -7.144 -17.150 1.00 66.00 110 HIS A C 1
ATOM 861 O O . HIS A 1 110 ? 10.381 -8.072 -16.885 1.00 66.00 110 HIS A O 1
ATOM 867 N N . THR A 1 111 ? 11.261 -6.078 -16.350 1.00 66.38 111 THR A N 1
ATOM 868 C CA . THR A 1 111 ? 10.469 -5.918 -15.119 1.00 66.38 111 THR A CA 1
ATOM 869 C C . THR A 1 111 ? 8.977 -5.779 -15.438 1.00 66.38 111 THR A C 1
ATOM 871 O O . THR A 1 111 ? 8.144 -6.424 -14.800 1.00 66.38 111 THR A O 1
ATOM 874 N N . ILE A 1 112 ? 8.630 -5.001 -16.469 1.00 70.25 112 ILE A N 1
ATOM 875 C CA . ILE A 1 112 ? 7.240 -4.847 -16.918 1.00 70.25 112 ILE A CA 1
ATOM 876 C C . ILE A 1 112 ? 6.715 -6.150 -17.533 1.00 70.25 112 ILE A C 1
ATOM 878 O O . ILE A 1 112 ? 5.586 -6.533 -17.240 1.00 70.25 112 ILE A O 1
ATOM 882 N N . ALA A 1 113 ? 7.518 -6.872 -18.320 1.00 72.62 113 ALA A N 1
ATOM 883 C CA . ALA A 1 113 ? 7.127 -8.161 -18.893 1.00 72.62 113 ALA A CA 1
ATOM 884 C C . ALA A 1 113 ? 6.841 -9.216 -17.811 1.00 72.62 113 ALA A C 1
ATOM 886 O O . ALA A 1 113 ? 5.865 -9.958 -17.915 1.00 72.62 113 ALA A O 1
ATOM 887 N N . LYS A 1 114 ? 7.634 -9.247 -16.731 1.00 75.19 114 LYS A N 1
ATOM 888 C CA . LYS A 1 114 ? 7.364 -10.090 -15.555 1.00 75.19 114 LYS A CA 1
ATOM 889 C C . LYS A 1 114 ? 6.032 -9.727 -14.890 1.00 75.19 114 LYS A C 1
ATOM 891 O O . LYS A 1 114 ? 5.252 -10.631 -14.605 1.00 75.19 114 LYS A O 1
ATOM 896 N N . TRP A 1 115 ? 5.733 -8.441 -14.682 1.00 80.31 115 TRP A N 1
ATOM 897 C CA . TRP A 1 115 ? 4.426 -8.010 -14.157 1.00 80.31 115 TRP A CA 1
ATOM 898 C C . TRP A 1 115 ? 3.258 -8.3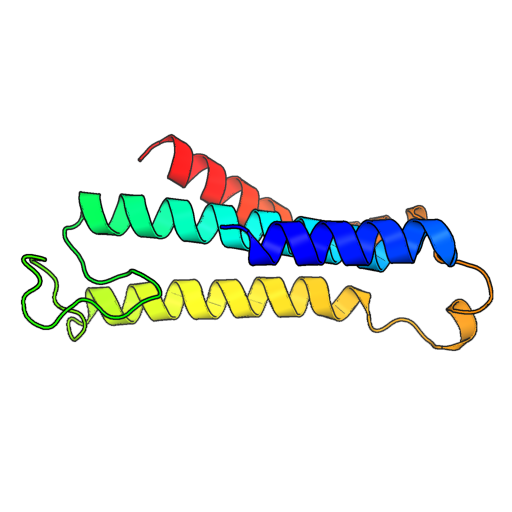03 -15.099 1.00 80.31 115 TRP A C 1
ATOM 900 O O . TRP A 1 115 ? 2.198 -8.709 -14.625 1.00 80.31 115 TRP A O 1
ATOM 910 N N . ALA A 1 116 ? 3.460 -8.171 -16.408 1.00 76.25 116 ALA A N 1
ATOM 911 C CA . ALA A 1 116 ? 2.466 -8.530 -17.412 1.00 76.25 116 ALA A CA 1
ATOM 912 C C . ALA A 1 116 ? 2.166 -10.036 -17.402 1.00 76.25 116 ALA A C 1
ATOM 914 O O . ALA A 1 116 ? 1.009 -10.427 -17.501 1.00 76.25 116 ALA A O 1
ATOM 915 N N . GLY A 1 117 ? 3.177 -10.885 -17.189 1.00 77.75 117 GLY A N 1
ATOM 916 C CA . GLY A 1 117 ? 2.988 -12.329 -17.018 1.00 77.75 117 GLY A CA 1
ATOM 917 C C . GLY A 1 117 ? 2.216 -12.721 -15.749 1.00 77.75 117 GLY A C 1
ATOM 918 O O . GLY A 1 117 ? 1.647 -13.806 -15.695 1.00 77.75 117 GLY A O 1
ATOM 919 N N . LEU A 1 118 ? 2.169 -11.841 -14.744 1.00 75.94 118 LEU A N 1
ATOM 920 C CA . LEU A 1 118 ? 1.375 -11.993 -13.517 1.00 75.94 118 LEU A CA 1
ATOM 921 C C . LEU A 1 118 ? 0.022 -11.252 -13.597 1.00 75.94 118 LEU A C 1
ATOM 923 O O . LEU A 1 118 ? -0.627 -11.042 -12.569 1.00 75.94 118 LEU A O 1
ATOM 927 N N . ASP A 1 119 ? -0.367 -10.814 -14.799 1.00 80.62 119 ASP A N 1
ATOM 928 C CA . ASP A 1 119 ? -1.609 -10.092 -15.110 1.00 80.62 119 ASP A CA 1
ATOM 929 C C . ASP A 1 119 ? -1.827 -8.820 -14.275 1.00 80.62 119 ASP A C 1
ATOM 931 O O . ASP A 1 119 ? -2.947 -8.387 -14.021 1.00 80.62 119 ASP A O 1
ATOM 935 N N . PHE A 1 120 ? -0.742 -8.223 -13.770 1.00 82.12 120 PHE A N 1
ATOM 936 C CA . PHE A 1 120 ? -0.805 -7.085 -12.852 1.00 82.12 120 PHE A CA 1
ATOM 937 C C . PHE A 1 120 ? -1.748 -7.306 -11.649 1.00 82.12 120 PHE A C 1
ATOM 939 O O . PHE A 1 120 ? -2.255 -6.337 -11.081 1.00 82.12 120 PHE A O 1
ATOM 946 N N . ALA A 1 121 ? -1.951 -8.555 -11.207 1.00 81.56 121 ALA A N 1
ATOM 947 C CA . ALA A 1 121 ? -2.987 -8.924 -10.237 1.00 81.56 121 ALA A CA 1
ATOM 948 C C . ALA A 1 121 ? -2.971 -8.060 -8.960 1.00 81.56 121 ALA A C 1
ATOM 950 O O . ALA A 1 121 ? -3.997 -7.546 -8.518 1.00 81.56 121 ALA A O 1
ATOM 951 N N . SER A 1 122 ? -1.783 -7.817 -8.400 1.00 82.69 122 SER A N 1
ATOM 952 C CA . SER A 1 122 ? -1.591 -6.947 -7.232 1.00 82.69 122 SER A CA 1
ATOM 953 C C . SER A 1 122 ? -1.979 -5.483 -7.488 1.00 82.69 122 SER A C 1
ATOM 955 O O . SER A 1 122 ? -2.556 -4.831 -6.618 1.00 82.69 122 SER A O 1
ATOM 957 N N . HIS A 1 123 ? -1.706 -4.960 -8.683 1.00 84.56 123 HIS A N 1
ATOM 958 C CA . HIS A 1 123 ? -2.080 -3.595 -9.055 1.00 84.56 123 HIS A CA 1
ATOM 959 C C . HIS A 1 123 ? -3.595 -3.457 -9.233 1.00 84.56 123 HIS A C 1
ATOM 961 O O . HIS A 1 123 ? -4.158 -2.445 -8.822 1.00 84.56 123 HIS A O 1
ATOM 967 N N . ILE A 1 124 ? -4.263 -4.483 -9.772 1.00 86.31 124 ILE A N 1
ATOM 968 C CA . ILE A 1 124 ? -5.727 -4.526 -9.904 1.00 86.31 124 ILE A CA 1
ATOM 969 C C . ILE A 1 124 ? -6.388 -4.542 -8.520 1.00 86.31 124 ILE A C 1
ATOM 971 O O . ILE A 1 124 ? -7.301 -3.759 -8.262 1.00 86.31 124 ILE A O 1
ATOM 975 N N . VAL A 1 125 ? -5.892 -5.381 -7.603 1.00 86.69 125 VAL A N 1
ATOM 976 C CA . VAL A 1 125 ? -6.369 -5.423 -6.210 1.00 86.69 125 VAL A CA 1
ATOM 977 C C . VAL A 1 125 ? -6.187 -4.065 -5.529 1.00 86.69 125 VAL A C 1
ATOM 979 O O . VAL A 1 125 ? -7.106 -3.580 -4.869 1.00 86.69 125 VAL A O 1
ATOM 982 N N . MET A 1 126 ? -5.045 -3.403 -5.737 1.00 87.00 126 MET A N 1
ATOM 983 C CA . MET A 1 126 ? -4.825 -2.055 -5.214 1.00 87.00 126 MET A CA 1
ATOM 984 C C . MET A 1 126 ? -5.807 -1.040 -5.803 1.00 87.00 126 MET A C 1
ATOM 986 O O . MET A 1 126 ? -6.382 -0.250 -5.053 1.00 87.00 126 MET A O 1
ATOM 990 N N . PHE A 1 127 ? -6.035 -1.068 -7.118 1.00 85.50 127 PHE A N 1
ATOM 991 C CA . PHE A 1 127 ? -6.991 -0.175 -7.768 1.00 85.50 127 PHE A CA 1
ATOM 992 C C . PHE A 1 127 ? -8.399 -0.364 -7.194 1.00 85.50 127 PHE A C 1
ATOM 994 O O . PHE A 1 127 ? -9.064 0.611 -6.852 1.00 85.50 127 PHE A O 1
ATOM 1001 N N . PHE A 1 128 ? -8.820 -1.612 -6.984 1.00 88.00 128 PHE A N 1
ATOM 1002 C CA . PHE A 1 128 ? -10.080 -1.916 -6.313 1.00 88.00 128 PHE A CA 1
ATOM 1003 C C . PHE A 1 128 ? -10.137 -1.322 -4.896 1.00 88.00 128 PHE A C 1
ATOM 1005 O O . PHE A 1 128 ? -11.102 -0.638 -4.556 1.00 88.00 128 PHE A O 1
ATOM 1012 N N . MET A 1 129 ? -9.090 -1.502 -4.085 1.00 85.81 129 MET A N 1
ATOM 1013 C CA . MET A 1 129 ? -9.018 -0.900 -2.747 1.00 85.81 129 MET A CA 1
ATOM 1014 C C . MET A 1 129 ? -9.077 0.626 -2.779 1.00 85.81 129 MET A C 1
ATOM 1016 O O . MET A 1 129 ? -9.717 1.234 -1.924 1.00 85.81 129 MET A O 1
ATOM 1020 N N . TYR A 1 130 ? -8.440 1.252 -3.765 1.00 87.44 130 TYR A N 1
ATOM 1021 C CA . TYR A 1 130 ? -8.483 2.696 -3.946 1.00 87.44 130 TYR A CA 1
ATOM 1022 C C . TYR A 1 130 ? -9.900 3.187 -4.269 1.00 87.44 130 TYR A C 1
ATOM 1024 O O . TYR A 1 130 ? -10.360 4.152 -3.659 1.00 87.44 130 TYR A O 1
ATOM 1032 N N . ILE A 1 131 ? -10.618 2.498 -5.161 1.00 88.00 131 ILE A N 1
ATOM 1033 C CA . ILE A 1 131 ? -12.013 2.818 -5.488 1.00 88.00 131 ILE A CA 1
ATOM 1034 C C . ILE A 1 131 ? -12.906 2.682 -4.254 1.00 88.00 131 ILE A C 1
ATOM 1036 O O . ILE A 1 131 ? -13.637 3.615 -3.929 1.00 88.00 131 ILE A O 1
ATOM 1040 N N . VAL A 1 132 ? -12.800 1.574 -3.514 1.00 86.62 132 VAL A N 1
ATOM 1041 C CA . VAL A 1 132 ? -13.550 1.384 -2.262 1.00 86.62 132 VAL A CA 1
ATOM 1042 C C . VAL A 1 132 ? -13.232 2.500 -1.263 1.00 86.62 132 VAL A C 1
ATOM 1044 O O . VAL A 1 132 ? -14.141 3.084 -0.679 1.00 86.62 132 VAL A O 1
ATOM 1047 N N . ASN A 1 133 ? -11.953 2.854 -1.108 1.00 86.81 133 ASN A N 1
ATOM 1048 C CA . ASN A 1 133 ? -11.520 3.952 -0.245 1.00 86.81 133 ASN A CA 1
ATOM 1049 C C . ASN A 1 133 ? -12.062 5.311 -0.706 1.00 86.81 133 ASN A C 1
ATOM 1051 O O . ASN A 1 133 ? -12.252 6.186 0.129 1.00 86.81 133 ASN A O 1
ATOM 1055 N N . SER A 1 134 ? -12.276 5.525 -2.005 1.00 84.62 134 SER A N 1
ATOM 1056 C CA . SER A 1 134 ? -12.833 6.776 -2.526 1.00 84.62 134 SER A CA 1
ATOM 1057 C C . SER A 1 134 ? -14.351 6.888 -2.340 1.00 84.62 134 SER A C 1
ATOM 1059 O O . SER A 1 134 ? -14.861 8.004 -2.372 1.00 84.62 134 SER A O 1
ATOM 1061 N N . ILE A 1 135 ? -15.060 5.765 -2.189 1.00 85.75 135 ILE A N 1
ATOM 1062 C CA . ILE A 1 135 ? -16.524 5.713 -2.026 1.00 85.75 135 ILE A CA 1
ATOM 1063 C C . ILE A 1 135 ? -16.940 5.852 -0.552 1.00 85.75 135 ILE A C 1
ATOM 1065 O O . ILE A 1 135 ? -17.962 6.474 -0.268 1.00 85.75 135 ILE A O 1
ATOM 1069 N N . LEU A 1 136 ? -16.166 5.259 0.365 1.00 78.94 136 LEU A N 1
ATOM 1070 C CA . LEU A 1 136 ? -16.328 5.372 1.825 1.00 78.94 136 LEU A CA 1
ATOM 1071 C C . LEU A 1 136 ? -15.907 6.747 2.355 1.00 78.94 136 LEU A C 1
ATOM 1073 O O . LEU A 1 136 ? -16.413 7.141 3.424 1.00 78.94 136 LEU A O 1
#